Protein AF-A0A7S2B463-F1 (afdb_monomer_lite)

Sequence (142 aa):
QTQQHQQHAQQQHGGDEGIGNERNIMVSGCTHGTVGGIVRGTFSLSGENHGKASYKKDQQVNGLDVMIYFWDERDGPSFCGWWFGPKIGGDQVWAYHPSRQASTPPKTGWKVPYDGPVDTTFVISRAQVAQQGGQQQYGQQQ

Foldseek 3Di:
DDDDDPDDPDDDPDDFQAQPPFQKKFKDDDPPPVLRVQRGAMWGFDQADPQATKIWHPDHDPPAIWIWYADPQPVHLVRGFIFIDSDVPDPDTAKTDSDPPHRHHGQAQIAGRNPHHGDRGTGMHRDDDPPPDDDDPDDDDD

Secondary structure (DSSP, 8-state):
----------------SB-TT-SEEEEE----HHHHHHH-EEEEEEEEETTEEEEEESS-BTTB--EEEEE-GGG-TTT-EEEEESSTT-S--SEEE--SS-SS-BSS--BSSTTS-B-TT-EEEEPP--------------

pLDDT: mean 86.33, std 21.42, range [35.94, 98.81]

Organism: NCBI:txid327968

Radius of gyration: 20.46 Å; chains: 1; bounding box: 69×30×77 Å

Structure (mmCIF, N/CA/C/O backbone):
data_AF-A0A7S2B463-F1
#
_entry.id   AF-A0A7S2B463-F1
#
loop_
_atom_site.group_PDB
_atom_site.id
_atom_site.type_symbol
_atom_site.label_atom_id
_atom_site.label_alt_id
_atom_site.label_comp_id
_atom_site.label_asym_id
_atom_site.label_entity_id
_atom_site.label_seq_id
_atom_site.pdbx_PDB_ins_code
_atom_site.Cartn_x
_atom_site.Cartn_y
_atom_site.Cartn_z
_atom_site.occupancy
_atom_site.B_iso_or_equiv
_atom_site.auth_seq_id
_atom_site.auth_comp_id
_atom_site.auth_asym_id
_atom_site.auth_atom_id
_atom_site.pdbx_PDB_model_num
ATOM 1 N N . GLN A 1 1 ? 11.003 12.033 -55.750 1.00 46.41 1 GLN A N 1
ATOM 2 C CA . GLN A 1 1 ? 11.588 11.003 -54.863 1.00 46.41 1 GLN A CA 1
ATOM 3 C C . GLN A 1 1 ? 12.553 11.760 -53.957 1.00 46.41 1 GLN A C 1
ATOM 5 O O . GLN A 1 1 ? 13.417 12.423 -54.497 1.00 46.41 1 GLN A O 1
ATOM 10 N N . THR A 1 2 ? 12.357 11.905 -52.648 1.00 42.75 2 THR A N 1
ATOM 11 C CA . THR A 1 2 ? 11.856 10.919 -51.685 1.00 42.75 2 THR A CA 1
ATOM 12 C C . THR A 1 2 ? 11.101 11.628 -50.558 1.00 42.75 2 THR A C 1
ATOM 14 O O . THR A 1 2 ? 11.537 12.648 -50.034 1.00 42.75 2 THR A O 1
ATOM 17 N N . GLN A 1 3 ? 9.933 11.076 -50.257 1.00 43.88 3 GLN A N 1
ATOM 18 C CA . GLN A 1 3 ? 9.010 11.429 -49.189 1.00 43.88 3 GLN A CA 1
ATOM 19 C C . GLN A 1 3 ? 9.477 10.847 -47.845 1.00 43.88 3 GLN A C 1
ATOM 21 O O . GLN A 1 3 ? 10.127 9.808 -47.831 1.00 43.88 3 GLN A O 1
ATOM 26 N N . GLN A 1 4 ? 8.982 11.465 -46.766 1.00 45.75 4 GLN A N 1
ATOM 27 C CA . GLN A 1 4 ? 8.713 10.883 -45.443 1.00 45.75 4 GLN A CA 1
ATOM 28 C C . GLN A 1 4 ? 9.919 10.487 -44.576 1.00 45.75 4 GLN A C 1
ATOM 30 O O . GLN A 1 4 ? 10.678 9.589 -44.906 1.00 45.75 4 GLN A O 1
ATOM 35 N N . HIS A 1 5 ? 10.009 11.101 -43.393 1.00 43.16 5 HIS A N 1
ATOM 36 C CA . HIS A 1 5 ? 9.714 10.421 -42.123 1.00 43.16 5 HIS A CA 1
ATOM 37 C C . HIS A 1 5 ? 9.375 11.479 -41.062 1.00 43.16 5 HIS A C 1
ATOM 39 O O . HIS A 1 5 ? 10.217 11.964 -40.314 1.00 43.16 5 HIS A O 1
ATOM 45 N N . GLN A 1 6 ? 8.096 11.847 -41.029 1.00 50.00 6 GLN A N 1
ATOM 46 C CA . GLN A 1 6 ? 7.459 12.470 -39.878 1.00 50.00 6 GLN A CA 1
ATOM 47 C C . GLN A 1 6 ? 7.083 11.311 -38.947 1.00 50.00 6 GLN A C 1
ATOM 49 O O . GLN A 1 6 ? 6.095 10.622 -39.186 1.00 50.00 6 GLN A O 1
ATOM 54 N N . GLN A 1 7 ? 7.919 11.014 -37.948 1.00 47.97 7 GLN A N 1
ATOM 55 C CA . GLN A 1 7 ? 7.559 10.036 -36.924 1.00 47.97 7 GLN A CA 1
ATOM 56 C C . GLN A 1 7 ? 6.763 10.730 -35.824 1.00 47.97 7 GLN A C 1
ATOM 58 O O . GLN A 1 7 ? 7.226 11.631 -35.130 1.00 47.97 7 GLN A O 1
ATOM 63 N N . HIS A 1 8 ? 5.514 10.293 -35.741 1.00 38.84 8 HIS A N 1
ATOM 64 C CA . HIS A 1 8 ? 4.526 10.630 -34.743 1.00 38.84 8 HIS A CA 1
ATOM 65 C C . HIS A 1 8 ? 5.044 10.285 -33.341 1.00 38.84 8 HIS A C 1
ATOM 67 O O . HIS A 1 8 ? 5.114 9.115 -32.975 1.00 38.84 8 HIS A O 1
ATOM 73 N N . ALA A 1 9 ? 5.316 11.296 -32.517 1.00 46.81 9 ALA A N 1
ATOM 74 C CA . ALA A 1 9 ? 5.311 11.138 -31.067 1.00 46.81 9 ALA A CA 1
ATOM 75 C C . ALA A 1 9 ? 3.854 11.189 -30.576 1.00 46.81 9 ALA A C 1
ATOM 77 O O . ALA A 1 9 ? 3.393 12.172 -30.004 1.00 46.81 9 ALA A O 1
ATOM 78 N N . GLN A 1 10 ? 3.096 10.130 -30.863 1.00 42.81 10 GLN A N 1
ATOM 79 C CA . GLN A 1 10 ? 1.889 9.805 -30.110 1.00 42.81 10 GLN A CA 1
ATOM 80 C C . GLN A 1 10 ? 2.296 8.835 -29.009 1.00 42.81 10 GLN A C 1
ATOM 82 O O . GLN A 1 10 ? 2.374 7.638 -29.258 1.00 42.81 10 GLN A O 1
ATOM 87 N N . GLN A 1 11 ? 2.528 9.329 -27.794 1.00 41.66 11 GLN A N 1
ATOM 88 C CA . GLN A 1 11 ? 2.502 8.481 -26.604 1.00 41.66 11 GLN A CA 1
ATOM 89 C C . GLN A 1 11 ? 1.771 9.186 -25.457 1.00 41.66 11 GLN A C 1
ATOM 91 O O . GLN A 1 11 ? 2.335 9.939 -24.678 1.00 41.66 11 GLN A O 1
ATOM 96 N N . GLN A 1 12 ? 0.462 8.917 -25.469 1.00 38.25 12 GLN A N 1
ATOM 97 C CA . GLN A 1 12 ? -0.375 8.514 -24.340 1.00 38.25 12 GLN A CA 1
ATOM 98 C C . GLN A 1 12 ? -0.465 9.485 -23.157 1.00 38.25 12 GLN A C 1
ATOM 100 O O . GLN A 1 12 ? 0.436 9.615 -22.337 1.00 38.25 12 GLN A O 1
ATOM 105 N N . HIS A 1 13 ? -1.656 10.070 -23.017 1.00 35.94 13 HIS A N 1
ATOM 106 C CA . HIS A 1 13 ? -2.187 10.570 -21.754 1.00 35.94 13 HIS A CA 1
ATOM 107 C C . HIS A 1 13 ? -2.233 9.419 -20.730 1.00 35.94 13 HIS A C 1
ATOM 109 O O . HIS A 1 13 ? -3.259 8.762 -20.562 1.00 35.94 13 HIS A O 1
ATOM 115 N N . GLY A 1 14 ? -1.100 9.133 -20.090 1.00 37.16 14 GLY A N 1
ATOM 116 C CA . GLY A 1 14 ? -1.005 8.207 -18.971 1.00 37.16 14 GLY A CA 1
ATOM 117 C C . GLY A 1 14 ? -1.691 8.834 -17.768 1.00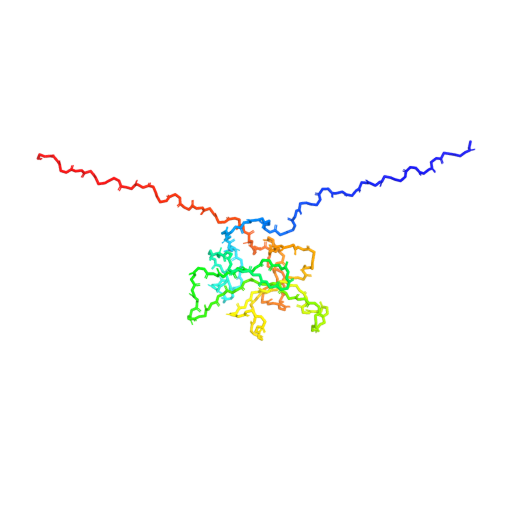 37.16 14 GLY A C 1
ATOM 118 O O . GLY A 1 14 ? -1.142 9.735 -17.138 1.00 37.16 14 GLY A O 1
ATOM 119 N N . GLY A 1 15 ? -2.918 8.406 -17.476 1.00 57.72 15 GLY A N 1
ATOM 120 C CA . GLY A 1 15 ? -3.522 8.699 -16.182 1.00 57.72 15 GLY A CA 1
ATOM 121 C C . GLY A 1 15 ? -2.609 8.164 -15.080 1.00 57.72 15 GLY A C 1
ATOM 122 O O . GLY A 1 15 ? -2.097 7.056 -15.211 1.00 57.72 15 GLY A O 1
ATOM 123 N N . ASP A 1 16 ? -2.396 8.955 -14.027 1.00 76.12 16 ASP A N 1
ATOM 124 C CA . ASP A 1 16 ? -1.591 8.568 -12.865 1.00 76.12 16 ASP A CA 1
ATOM 125 C C . ASP A 1 16 ? -1.976 7.150 -12.398 1.00 76.12 16 ASP A C 1
ATOM 127 O O . ASP A 1 16 ? -3.156 6.856 -12.162 1.00 76.12 16 ASP A O 1
ATOM 131 N N . GLU A 1 17 ? -0.989 6.252 -12.344 1.00 93.44 17 GLU A N 1
ATOM 132 C CA . GLU A 1 17 ? -1.130 4.875 -11.855 1.00 93.44 17 GLU A CA 1
ATOM 133 C C . GLU A 1 17 ? -1.569 4.870 -10.383 1.00 93.44 17 GLU A C 1
ATOM 135 O O . GLU A 1 17 ? -2.355 4.015 -9.950 1.00 93.44 17 GLU A O 1
ATOM 140 N N . GLY A 1 18 ? -1.082 5.862 -9.633 1.00 95.19 18 GLY A N 1
ATOM 141 C CA . GLY A 1 18 ? -1.377 6.064 -8.230 1.00 95.19 18 GLY A CA 1
ATOM 142 C C . GLY A 1 18 ? -2.789 6.585 -7.970 1.00 95.19 18 GLY A C 1
ATOM 143 O O . GLY A 1 18 ? -3.556 6.949 -8.869 1.00 95.19 18 GLY A O 1
ATOM 144 N N . ILE A 1 19 ? -3.140 6.627 -6.688 1.00 96.31 19 ILE A N 1
ATOM 145 C CA . ILE A 1 19 ? -4.410 7.166 -6.198 1.00 96.31 19 ILE A CA 1
ATOM 146 C C . ILE A 1 19 ? -4.449 8.709 -6.168 1.00 96.31 19 ILE A C 1
ATOM 148 O O . ILE A 1 19 ? -5.450 9.294 -5.767 1.00 96.31 19 ILE A O 1
ATOM 152 N N . GLY A 1 20 ? -3.398 9.389 -6.631 1.00 94.19 20 GLY A N 1
ATOM 153 C CA . GLY A 1 20 ? -3.297 10.850 -6.631 1.00 94.19 20 GLY A CA 1
ATOM 154 C C . GLY A 1 20 ? -3.254 11.441 -5.216 1.00 94.19 20 GLY A C 1
ATOM 155 O O . GLY A 1 20 ? -2.795 10.801 -4.277 1.00 94.19 20 GLY A O 1
ATOM 156 N N . ASN A 1 21 ? -3.753 12.666 -5.039 1.00 93.12 21 ASN A N 1
ATOM 157 C CA . ASN A 1 21 ? -3.664 13.418 -3.774 1.00 93.12 21 ASN A CA 1
ATOM 158 C C . ASN A 1 21 ? -4.724 13.022 -2.720 1.00 93.12 21 ASN A C 1
ATOM 160 O O . ASN A 1 21 ? -5.067 13.823 -1.846 1.00 93.12 21 ASN A O 1
ATOM 164 N N . GLU A 1 22 ? -5.288 11.817 -2.808 1.00 96.25 22 GLU A N 1
ATOM 165 C CA . GLU A 1 22 ? -6.364 11.373 -1.920 1.00 96.25 22 GLU A CA 1
ATOM 166 C C . GLU A 1 22 ? -5.839 11.150 -0.497 1.00 96.25 22 GLU A C 1
ATOM 168 O O . GLU A 1 22 ? -4.924 10.357 -0.265 1.00 96.25 22 GLU A O 1
ATOM 173 N N . ARG A 1 23 ? -6.432 11.847 0.482 1.00 96.88 23 ARG A N 1
ATOM 174 C CA . ARG A 1 23 ? -6.064 11.701 1.902 1.00 96.88 23 ARG A CA 1
ATOM 175 C C . ARG A 1 23 ? -6.737 10.517 2.581 1.00 96.88 23 ARG A C 1
ATOM 177 O O . ARG A 1 23 ? -6.184 9.997 3.542 1.00 96.88 23 ARG A O 1
ATOM 184 N N . ASN A 1 24 ? -7.906 10.121 2.090 1.00 97.88 24 ASN A N 1
ATOM 185 C CA . ASN A 1 24 ? -8.666 8.983 2.589 1.00 97.88 24 ASN A CA 1
ATOM 186 C C . ASN A 1 24 ? -8.930 8.045 1.417 1.00 97.88 24 ASN A C 1
ATOM 188 O O . ASN A 1 24 ? -9.505 8.452 0.404 1.00 97.88 24 ASN A O 1
ATOM 192 N N . ILE A 1 25 ? -8.516 6.794 1.555 1.00 98.25 25 ILE A N 1
ATOM 193 C CA . ILE A 1 25 ? -8.618 5.785 0.502 1.00 98.25 25 ILE A CA 1
ATOM 194 C C . ILE A 1 25 ? -9.317 4.541 1.039 1.00 98.25 25 ILE A C 1
ATOM 196 O O . ILE A 1 25 ? -9.334 4.279 2.240 1.00 98.25 25 ILE A O 1
ATOM 200 N N . MET A 1 26 ? -9.923 3.777 0.142 1.00 98.31 26 MET A N 1
ATOM 201 C CA . MET A 1 26 ? -10.568 2.510 0.443 1.00 98.31 26 MET A CA 1
ATOM 202 C C . MET A 1 26 ? -9.905 1.404 -0.366 1.00 98.31 26 MET A C 1
ATOM 204 O O . MET A 1 26 ? -9.743 1.522 -1.578 1.00 98.31 26 MET A O 1
ATOM 208 N N . VAL A 1 27 ? -9.559 0.319 0.320 1.00 98.50 27 VAL A N 1
ATOM 209 C CA . VAL A 1 27 ? -9.105 -0.932 -0.279 1.00 98.50 27 VAL A CA 1
ATOM 210 C C . VAL A 1 27 ? -10.287 -1.894 -0.341 1.00 98.50 27 VAL A C 1
ATOM 212 O O . VAL A 1 27 ? -10.906 -2.206 0.682 1.00 98.50 27 VAL A O 1
ATOM 215 N N . SER A 1 28 ? -10.592 -2.371 -1.543 1.00 98.31 28 SER A N 1
ATOM 216 C CA . SER A 1 28 ? -11.690 -3.295 -1.836 1.00 98.31 28 SER A CA 1
ATOM 217 C C . SER A 1 28 ? -11.218 -4.476 -2.696 1.00 98.31 28 SER A C 1
ATOM 219 O O . SER A 1 28 ? -10.090 -4.481 -3.190 1.00 98.31 28 SER A O 1
ATOM 221 N N . GLY A 1 29 ? -12.062 -5.506 -2.822 1.00 97.88 29 GLY A N 1
ATOM 222 C CA . GLY A 1 29 ? -11.706 -6.772 -3.474 1.00 97.88 29 GLY A CA 1
ATOM 223 C C . GLY A 1 29 ? -10.712 -7.595 -2.657 1.00 97.88 29 GLY A C 1
ATOM 224 O O . GLY A 1 29 ? -10.911 -7.736 -1.453 1.00 97.88 29 GLY A O 1
ATOM 225 N N . CYS A 1 30 ? -9.662 -8.122 -3.294 1.00 97.69 30 CYS A N 1
ATOM 226 C CA . CYS A 1 30 ? -8.713 -9.075 -2.709 1.00 97.69 30 CYS A CA 1
ATOM 227 C C . CYS A 1 30 ? -9.392 -10.402 -2.320 1.00 97.69 30 CYS A C 1
ATOM 229 O O . CYS A 1 30 ? -9.954 -10.569 -1.236 1.00 97.69 30 CYS A O 1
ATOM 231 N N . THR A 1 31 ? -9.336 -11.360 -3.237 1.00 96.69 31 THR A N 1
ATOM 232 C CA . THR A 1 31 ? -9.947 -12.692 -3.144 1.00 96.69 31 THR A CA 1
ATOM 233 C C . THR A 1 31 ? -9.220 -13.639 -2.195 1.00 96.69 31 THR A C 1
ATOM 235 O O . THR A 1 31 ? -9.813 -14.614 -1.731 1.00 96.69 31 THR A O 1
ATOM 238 N N . HIS A 1 32 ? -7.953 -13.370 -1.869 1.00 97.75 32 HIS A N 1
ATOM 239 C CA . HIS A 1 32 ? -7.191 -14.223 -0.966 1.00 97.75 32 HIS A CA 1
ATOM 240 C C . HIS A 1 32 ? -7.811 -14.218 0.442 1.00 97.75 32 HIS A C 1
ATOM 242 O O . HIS A 1 32 ? -7.770 -13.204 1.135 1.00 97.75 32 HIS A O 1
ATOM 248 N N . GLY A 1 33 ? -8.319 -15.363 0.914 1.00 94.62 33 GLY A N 1
ATOM 249 C CA . GLY A 1 33 ? -9.156 -15.447 2.123 1.00 94.62 33 GLY A CA 1
ATOM 250 C C . GLY A 1 33 ? -8.562 -14.791 3.378 1.00 94.62 33 GLY A C 1
ATOM 251 O O . GLY A 1 33 ? -9.227 -13.987 4.028 1.00 94.62 33 GLY A O 1
ATOM 252 N N . THR A 1 34 ? -7.294 -15.076 3.695 1.00 96.94 34 THR A N 1
ATOM 253 C CA . THR A 1 34 ? -6.622 -14.496 4.873 1.00 96.94 34 THR A CA 1
ATOM 254 C C . THR A 1 34 ? -6.232 -13.034 4.656 1.00 96.94 34 THR A C 1
ATOM 256 O O . THR A 1 34 ? -6.706 -12.154 5.372 1.00 96.94 34 THR A O 1
ATOM 259 N N . VAL A 1 35 ? -5.393 -12.752 3.651 1.00 98.12 35 VAL A N 1
ATOM 260 C CA . VAL A 1 35 ? -4.889 -11.395 3.384 1.00 98.12 35 VAL A CA 1
ATOM 261 C C . VAL A 1 35 ? -6.016 -10.406 3.082 1.00 98.12 35 VAL A C 1
ATOM 263 O O . VAL A 1 35 ? -5.987 -9.285 3.581 1.00 98.12 35 VAL A O 1
ATOM 266 N N . GLY A 1 36 ? -7.051 -10.819 2.351 1.00 97.56 36 GLY A N 1
ATOM 267 C CA . GLY A 1 36 ? -8.207 -9.986 2.038 1.00 97.56 36 GLY A CA 1
ATOM 268 C C . GLY A 1 36 ? -8.938 -9.487 3.282 1.00 97.56 36 GLY A C 1
ATOM 269 O O . GLY A 1 36 ? -9.401 -8.349 3.297 1.00 97.56 36 GLY A O 1
ATOM 270 N N . GLY A 1 37 ? -9.026 -10.284 4.353 1.00 97.50 37 GLY A N 1
ATOM 271 C CA . GLY A 1 37 ? -9.567 -9.827 5.641 1.00 97.50 37 GLY A CA 1
ATOM 272 C C . GLY A 1 37 ? -8.694 -8.774 6.338 1.00 97.50 37 GLY A C 1
ATOM 273 O O . GLY A 1 37 ? -9.206 -7.932 7.072 1.00 97.50 37 GLY A O 1
ATOM 274 N N . ILE A 1 38 ? -7.386 -8.783 6.071 1.00 98.38 38 ILE A N 1
ATOM 275 C CA . ILE A 1 38 ? -6.416 -7.866 6.677 1.00 98.38 38 ILE A CA 1
ATOM 276 C C . ILE A 1 38 ? -6.402 -6.522 5.942 1.00 98.38 38 ILE A C 1
ATOM 278 O O . ILE A 1 38 ? -6.513 -5.471 6.575 1.00 98.38 38 ILE A O 1
ATOM 282 N N . VAL A 1 39 ? -6.294 -6.548 4.612 1.00 98.44 39 VAL A N 1
ATOM 283 C CA . VAL A 1 39 ? -5.988 -5.353 3.805 1.00 98.44 39 VAL A CA 1
ATOM 284 C C . VAL A 1 39 ? -7.215 -4.551 3.381 1.00 98.44 39 VAL A C 1
ATOM 286 O O . VAL A 1 39 ? -7.080 -3.358 3.139 1.00 98.44 39 VAL A O 1
ATOM 289 N N . ARG A 1 40 ? -8.413 -5.150 3.319 1.00 98.44 40 ARG A N 1
ATOM 290 C CA . ARG A 1 40 ? -9.647 -4.411 2.993 1.00 98.44 40 ARG A CA 1
ATOM 291 C C . ARG A 1 40 ? -9.997 -3.396 4.078 1.00 98.44 40 ARG A C 1
ATOM 293 O O . ARG A 1 40 ? -9.843 -3.682 5.266 1.00 98.44 40 ARG A O 1
ATOM 300 N N . GLY A 1 41 ? -10.552 -2.256 3.678 1.00 98.00 41 GLY A N 1
ATOM 301 C CA . GLY A 1 41 ? -11.037 -1.219 4.589 1.00 98.00 41 GLY A CA 1
ATOM 302 C C . GLY A 1 41 ? -10.570 0.178 4.204 1.00 98.00 41 GLY A C 1
ATOM 303 O O . GLY A 1 41 ? -10.037 0.390 3.116 1.00 98.00 41 GLY A O 1
ATOM 304 N N . THR A 1 42 ? -10.800 1.133 5.096 1.00 98.38 42 THR A N 1
ATOM 305 C CA . THR A 1 42 ? -10.416 2.532 4.910 1.00 98.38 42 THR A CA 1
ATOM 306 C C . THR A 1 42 ? -9.042 2.813 5.503 1.00 98.38 42 THR A C 1
ATOM 308 O O . THR A 1 42 ? -8.660 2.254 6.535 1.00 98.38 42 THR A O 1
ATOM 311 N N . PHE A 1 43 ? -8.283 3.650 4.805 1.00 98.56 43 PHE A N 1
ATOM 312 C CA . PHE A 1 43 ? -6.957 4.090 5.197 1.00 98.56 43 PHE A CA 1
ATOM 313 C C . PHE A 1 43 ? -6.877 5.606 5.103 1.00 98.56 43 PHE A C 1
ATOM 315 O O . PHE A 1 43 ? -7.363 6.213 4.143 1.00 98.56 43 PHE A O 1
ATOM 322 N N . SER A 1 44 ? -6.166 6.185 6.058 1.00 98.44 44 SER A N 1
ATOM 323 C CA . SER A 1 44 ? -5.873 7.608 6.125 1.00 98.44 44 SER A CA 1
ATOM 324 C C . SER A 1 44 ? -4.397 7.857 5.818 1.00 98.44 44 SER A C 1
ATOM 326 O O . SER A 1 44 ? -3.521 7.080 6.213 1.00 98.44 44 SER A O 1
ATOM 328 N N . 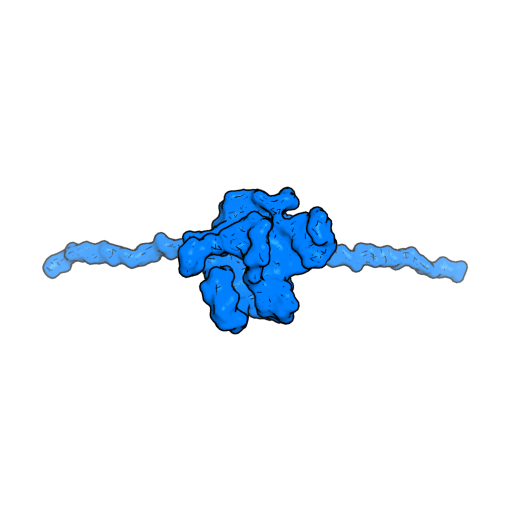LEU A 1 45 ? -4.103 8.953 5.115 1.00 98.19 45 LEU A N 1
ATOM 329 C CA . LEU A 1 45 ? -2.739 9.434 4.901 1.00 98.19 45 LEU A CA 1
ATOM 330 C C . LEU A 1 45 ? -2.074 9.665 6.264 1.00 98.19 45 LEU A C 1
ATOM 332 O O . LEU A 1 45 ? -2.542 10.489 7.052 1.00 98.19 45 LEU A O 1
ATOM 336 N N . SER A 1 46 ? -0.981 8.951 6.521 1.00 97.56 46 SER A N 1
ATOM 337 C CA . SER A 1 46 ? -0.314 8.914 7.825 1.00 97.56 46 SER A CA 1
AT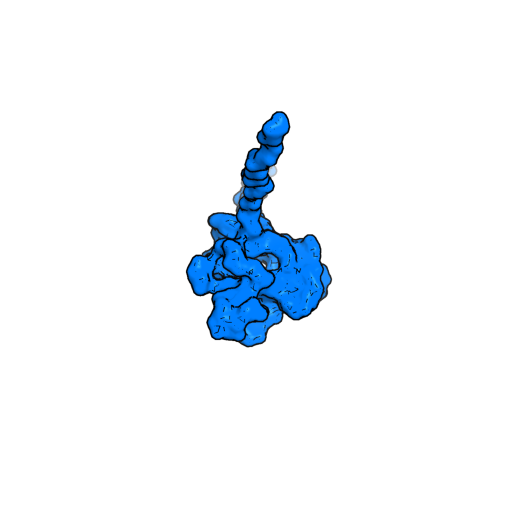OM 338 C C . SER A 1 46 ? 1.077 9.546 7.811 1.00 97.56 46 SER A C 1
ATOM 340 O O . SER A 1 46 ? 1.613 9.823 8.884 1.00 97.56 46 SER A O 1
ATOM 342 N N . GLY A 1 47 ? 1.673 9.767 6.639 1.00 96.81 47 GLY A N 1
ATOM 343 C CA . GLY A 1 47 ? 2.990 10.379 6.523 1.00 96.81 47 GLY A CA 1
ATOM 344 C C . GLY A 1 47 ? 3.628 10.144 5.161 1.00 96.81 47 GLY A C 1
ATOM 345 O O . GLY A 1 47 ? 2.945 10.066 4.140 1.00 96.81 47 GLY A O 1
ATOM 346 N N . GLU A 1 48 ? 4.950 10.018 5.169 1.00 97.19 48 GLU A N 1
ATOM 347 C CA . GLU A 1 48 ? 5.777 9.767 3.994 1.00 97.19 48 GLU A CA 1
ATOM 348 C C . GLU A 1 48 ? 6.767 8.631 4.290 1.00 97.19 48 GLU A C 1
ATOM 350 O O . GLU A 1 48 ? 7.173 8.438 5.437 1.00 97.19 48 GLU A O 1
ATOM 355 N N . ASN A 1 49 ? 7.149 7.872 3.265 1.00 98.12 49 ASN A N 1
ATOM 356 C CA . ASN A 1 49 ? 8.301 6.982 3.287 1.00 98.12 49 ASN A CA 1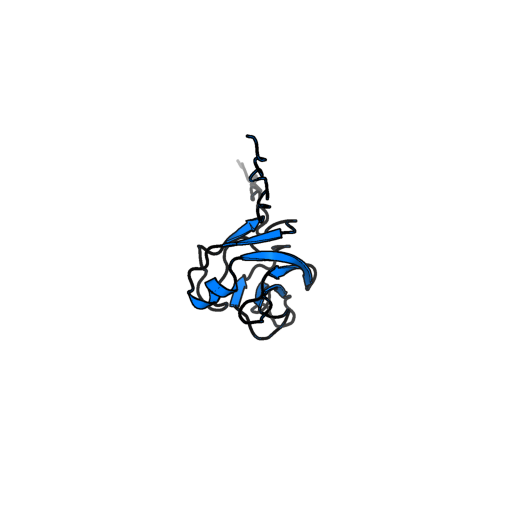
ATOM 357 C C . ASN A 1 49 ? 9.048 7.068 1.948 1.00 98.12 49 ASN A C 1
ATOM 359 O O . ASN A 1 49 ? 8.426 6.953 0.892 1.00 98.12 49 ASN A O 1
ATOM 363 N N . HIS A 1 50 ? 10.368 7.266 1.992 1.00 96.94 50 HIS A N 1
ATOM 364 C CA . HIS A 1 50 ? 11.233 7.422 0.809 1.00 96.94 50 HIS A CA 1
ATOM 365 C C . HIS A 1 50 ? 10.682 8.395 -0.255 1.00 96.94 50 HIS A C 1
ATOM 367 O O . HIS A 1 50 ? 10.644 8.067 -1.442 1.00 96.94 50 HIS A O 1
ATOM 373 N N . GLY A 1 51 ? 10.223 9.587 0.148 1.00 96.06 51 GLY A N 1
ATOM 374 C CA . GLY A 1 51 ? 9.722 10.591 -0.798 1.00 96.06 51 GLY A CA 1
ATOM 375 C C . GLY A 1 51 ? 8.290 10.361 -1.285 1.00 96.06 51 GLY A C 1
ATOM 376 O O . GLY A 1 51 ? 7.839 11.089 -2.169 1.00 96.06 51 GLY A O 1
ATOM 377 N N . LYS A 1 52 ? 7.577 9.341 -0.779 1.00 97.31 52 LYS A N 1
ATOM 378 C CA . LYS A 1 52 ? 6.224 8.983 -1.236 1.00 97.31 52 LYS A CA 1
ATOM 379 C C . LYS A 1 52 ? 5.230 8.839 -0.088 1.00 97.31 52 LYS A C 1
ATOM 381 O O . LYS A 1 52 ? 5.587 8.437 1.016 1.00 97.31 52 LYS A O 1
ATOM 386 N N . ALA A 1 53 ? 3.962 9.141 -0.362 1.00 97.50 53 ALA A N 1
ATOM 387 C CA . ALA A 1 53 ? 2.888 9.100 0.629 1.00 97.50 53 ALA A CA 1
ATOM 388 C C . ALA A 1 53 ? 2.745 7.711 1.280 1.00 97.50 53 ALA A C 1
ATOM 390 O O . ALA A 1 53 ? 2.710 6.698 0.581 1.00 97.50 53 ALA A O 1
ATOM 391 N N . SER A 1 54 ? 2.608 7.667 2.607 1.00 98.38 54 SER A N 1
ATOM 392 C CA . SER A 1 54 ? 2.297 6.451 3.363 1.00 98.38 54 SER A CA 1
ATOM 393 C C . SER A 1 54 ? 0.927 6.549 4.033 1.00 98.38 54 SER A C 1
ATOM 395 O O . SER A 1 54 ? 0.502 7.612 4.496 1.00 98.38 54 SER A O 1
ATOM 397 N N . TYR A 1 55 ? 0.217 5.426 4.080 1.00 98.75 55 TYR A N 1
ATOM 398 C CA . TYR A 1 55 ? -1.148 5.342 4.593 1.00 98.75 55 TYR A CA 1
ATOM 399 C C . TYR A 1 55 ? -1.228 4.317 5.714 1.00 98.75 55 TYR A C 1
ATOM 401 O O . TYR A 1 55 ? -0.525 3.308 5.691 1.00 98.75 55 TYR A O 1
ATOM 409 N N . LYS A 1 56 ? -2.114 4.560 6.676 1.00 98.75 56 LYS A N 1
ATOM 410 C CA . LYS A 1 56 ? -2.414 3.641 7.772 1.00 98.75 56 LYS A CA 1
ATOM 411 C C . LYS A 1 56 ? -3.901 3.310 7.753 1.00 98.75 56 LYS A C 1
ATOM 413 O O . LYS A 1 56 ? -4.725 4.209 7.602 1.00 98.75 56 LYS A O 1
ATOM 418 N N . LYS A 1 57 ? -4.240 2.030 7.898 1.00 98.56 57 LYS A N 1
ATOM 419 C CA . LYS A 1 57 ? -5.626 1.577 8.028 1.00 98.56 57 LYS A CA 1
ATOM 420 C C . LYS A 1 57 ? -6.231 2.149 9.299 1.00 98.56 57 LYS A C 1
ATOM 422 O O . LYS A 1 57 ? -5.595 2.125 10.352 1.00 98.56 57 LYS A O 1
ATOM 427 N N . ASP A 1 58 ? -7.475 2.600 9.207 1.00 97.69 58 ASP A N 1
ATOM 428 C CA . ASP A 1 58 ? -8.159 3.245 10.331 1.00 97.69 58 ASP A CA 1
ATOM 429 C C . ASP A 1 58 ? -8.421 2.265 11.487 1.00 97.69 58 ASP A C 1
ATOM 431 O O . ASP A 1 58 ? -8.539 2.665 12.643 1.00 97.69 58 ASP A O 1
ATOM 435 N N . GLN A 1 59 ? -8.497 0.967 11.179 1.00 97.31 59 GLN A N 1
ATOM 436 C CA . GLN A 1 59 ? -8.707 -0.107 12.144 1.00 97.31 59 GLN A CA 1
ATOM 437 C C . GLN A 1 59 ? -7.567 -1.119 12.107 1.00 97.31 59 GLN A C 1
ATOM 439 O O . GLN A 1 59 ? -7.156 -1.581 11.038 1.00 97.31 59 GLN A O 1
ATOM 444 N N . GLN A 1 60 ? -7.124 -1.522 13.294 1.00 97.94 60 GLN A N 1
ATOM 445 C CA . GLN A 1 60 ? -6.207 -2.642 13.458 1.00 97.94 60 GLN A CA 1
ATOM 446 C C . GLN A 1 60 ? -6.898 -3.975 13.167 1.00 97.94 60 GLN A C 1
ATOM 448 O O . GLN A 1 60 ? -8.101 -4.136 13.378 1.00 97.94 60 GLN A O 1
ATOM 453 N N . VAL A 1 61 ? -6.112 -4.959 12.738 1.00 97.12 61 VAL A N 1
ATOM 454 C CA . VAL A 1 61 ? -6.562 -6.342 12.553 1.00 97.12 61 VAL A CA 1
ATOM 455 C C . VAL A 1 61 ? -5.736 -7.223 13.477 1.00 97.12 61 VAL A C 1
ATOM 457 O O . VAL A 1 61 ? -4.517 -7.273 13.355 1.00 97.12 61 VAL A O 1
ATOM 460 N N . ASN A 1 62 ? -6.387 -7.890 14.434 1.00 95.38 62 ASN A N 1
ATOM 461 C CA . ASN A 1 62 ? -5.720 -8.690 15.472 1.00 95.38 62 ASN A CA 1
ATOM 462 C C . ASN A 1 62 ? -4.628 -7.912 16.240 1.00 95.38 62 ASN A C 1
ATOM 464 O O . ASN A 1 62 ? -3.572 -8.455 16.547 1.00 95.38 62 ASN A O 1
ATOM 468 N N . GLY A 1 63 ? -4.867 -6.624 16.515 1.00 97.00 63 GLY A N 1
ATOM 469 C CA . GLY A 1 63 ? -3.914 -5.747 17.210 1.00 97.00 63 GLY A CA 1
ATOM 470 C C . GLY A 1 63 ? -2.735 -5.266 16.356 1.00 97.00 63 GLY A C 1
ATOM 471 O O . GLY A 1 63 ? -1.864 -4.567 16.868 1.00 97.00 63 GLY A O 1
ATOM 472 N N . LEU A 1 64 ? -2.696 -5.613 15.066 1.00 97.38 64 LEU A N 1
ATOM 473 C CA . LEU A 1 64 ? -1.691 -5.124 14.128 1.00 97.38 64 LEU A CA 1
ATOM 474 C C . LEU A 1 64 ? -2.222 -3.917 13.358 1.00 97.38 64 LEU A C 1
ATOM 476 O O . LEU A 1 64 ? -3.345 -3.933 12.845 1.00 97.38 64 LEU A O 1
ATOM 480 N N . ASP A 1 65 ? -1.382 -2.892 13.239 1.00 98.44 65 ASP A N 1
ATOM 481 C CA . ASP A 1 65 ? -1.572 -1.844 12.242 1.00 98.44 65 ASP A CA 1
ATOM 482 C C . ASP A 1 65 ? -1.475 -2.437 10.830 1.00 98.44 65 ASP A C 1
ATOM 484 O O . ASP A 1 65 ? -0.899 -3.504 10.624 1.00 98.44 65 ASP A O 1
ATOM 488 N N . VAL A 1 66 ? -2.033 -1.739 9.843 1.00 98.69 66 VAL A N 1
ATOM 489 C CA . VAL A 1 66 ? -1.870 -2.089 8.429 1.00 98.69 66 VAL A CA 1
ATOM 490 C C . VAL A 1 66 ? -1.422 -0.837 7.694 1.00 98.69 66 VAL A C 1
ATOM 492 O O . VAL A 1 66 ? -2.156 0.147 7.627 1.00 98.69 66 VAL A O 1
ATOM 495 N N . MET A 1 67 ? -0.197 -0.867 7.183 1.00 98.75 67 MET A N 1
ATOM 496 C CA . MET A 1 67 ? 0.470 0.258 6.537 1.00 98.75 67 MET A CA 1
ATOM 497 C C . MET A 1 67 ? 0.562 0.019 5.034 1.00 98.75 67 MET A C 1
ATOM 499 O O . MET A 1 67 ? 0.824 -1.107 4.617 1.00 98.75 67 MET A O 1
ATOM 503 N N . ILE A 1 68 ? 0.425 1.083 4.246 1.00 98.81 68 ILE A N 1
ATOM 504 C CA . ILE A 1 68 ? 0.785 1.129 2.826 1.00 98.81 68 ILE A CA 1
ATOM 505 C C . ILE A 1 68 ? 1.960 2.087 2.690 1.00 98.81 68 ILE A C 1
ATOM 507 O O . ILE A 1 68 ? 1.865 3.240 3.117 1.00 98.81 68 ILE A O 1
ATOM 511 N N . TYR A 1 69 ? 3.068 1.627 2.122 1.00 98.75 69 TYR A N 1
ATOM 512 C CA . TYR A 1 69 ? 4.280 2.434 1.992 1.00 98.75 69 TYR A CA 1
ATOM 513 C C . TYR A 1 69 ? 5.099 2.024 0.772 1.00 98.75 69 TYR A C 1
ATOM 515 O O . TYR A 1 69 ? 5.018 0.892 0.301 1.00 98.75 69 TYR A O 1
ATOM 523 N N . PHE A 1 70 ? 5.899 2.958 0.268 1.00 98.62 70 PHE A N 1
ATOM 524 C CA . PHE A 1 70 ? 6.893 2.693 -0.766 1.00 98.62 70 PHE A CA 1
ATOM 525 C C . PHE A 1 70 ? 8.228 2.281 -0.139 1.00 98.62 70 PHE A C 1
ATOM 527 O O . PHE A 1 70 ? 8.562 2.770 0.937 1.00 98.62 70 PHE A O 1
ATOM 534 N N . TRP A 1 71 ? 8.996 1.422 -0.803 1.00 98.38 71 TRP A N 1
ATOM 535 C CA . TRP A 1 71 ? 10.381 1.087 -0.469 1.00 98.38 71 TRP A CA 1
ATOM 536 C C . TRP A 1 71 ? 11.273 1.377 -1.676 1.00 98.38 71 TRP A C 1
ATOM 538 O O . TRP A 1 71 ? 10.910 1.022 -2.800 1.00 98.38 71 TRP A O 1
ATOM 548 N N . ASP A 1 72 ? 12.403 2.050 -1.453 1.00 97.50 72 ASP A N 1
ATOM 549 C CA . ASP A 1 72 ? 13.342 2.395 -2.523 1.00 97.50 72 ASP A CA 1
ATOM 550 C C . ASP A 1 72 ? 14.253 1.209 -2.907 1.00 97.50 72 ASP A C 1
ATOM 552 O O . ASP A 1 72 ? 14.090 0.079 -2.446 1.00 97.50 72 ASP A O 1
ATOM 556 N N . GLU A 1 73 ? 15.201 1.440 -3.817 1.00 97.06 73 GLU A N 1
ATOM 557 C CA . GLU A 1 73 ? 16.081 0.390 -4.350 1.00 97.06 73 GLU A CA 1
ATOM 558 C C . GLU A 1 73 ? 17.253 0.011 -3.426 1.00 97.06 73 GLU A C 1
ATOM 560 O O . GLU A 1 73 ? 18.126 -0.744 -3.854 1.00 97.06 73 GLU A O 1
ATOM 565 N N . ARG A 1 74 ? 17.302 0.491 -2.172 1.00 97.00 74 ARG A N 1
ATOM 566 C CA . ARG A 1 74 ? 18.459 0.282 -1.278 1.00 97.00 74 ARG A CA 1
ATOM 567 C C . ARG A 1 74 ? 18.803 -1.179 -0.998 1.00 97.00 74 ARG A C 1
ATOM 569 O O . ARG A 1 74 ? 19.980 -1.494 -0.862 1.00 97.00 74 ARG A O 1
ATOM 576 N N . ASP A 1 75 ? 17.798 -2.052 -0.960 1.00 96.06 75 ASP A N 1
ATOM 577 C CA . ASP A 1 75 ? 17.972 -3.495 -0.733 1.00 96.06 75 ASP A CA 1
ATOM 578 C C . ASP A 1 75 ? 17.937 -4.295 -2.044 1.00 96.06 75 ASP A C 1
ATOM 580 O O . ASP A 1 75 ? 17.976 -5.524 -2.053 1.00 96.06 75 ASP A O 1
ATOM 584 N N . GLY A 1 76 ? 17.884 -3.593 -3.176 1.00 96.19 76 GLY A N 1
ATOM 585 C CA . GLY A 1 76 ? 17.883 -4.160 -4.512 1.00 96.19 76 GLY A CA 1
ATOM 586 C C . GLY A 1 76 ? 16.550 -4.001 -5.253 1.00 96.19 76 GLY A C 1
ATOM 587 O O . GLY A 1 76 ? 15.487 -3.786 -4.662 1.00 96.19 76 GLY A O 1
ATOM 588 N N . PRO A 1 77 ? 16.582 -4.148 -6.589 1.00 94.56 77 PRO A N 1
ATOM 589 C CA . PRO A 1 77 ? 15.451 -3.852 -7.467 1.00 94.56 77 PRO A CA 1
ATOM 590 C C . PRO A 1 77 ? 14.215 -4.723 -7.211 1.00 94.56 77 PRO A C 1
ATOM 592 O O . PRO A 1 77 ? 13.110 -4.305 -7.554 1.00 94.56 77 PRO A O 1
ATOM 595 N N . SER A 1 78 ? 14.397 -5.910 -6.627 1.00 93.31 78 SER A N 1
ATOM 596 C CA . SER A 1 78 ? 13.316 -6.844 -6.291 1.00 93.31 78 SER A CA 1
ATOM 597 C C . SER A 1 78 ? 12.496 -6.415 -5.073 1.00 93.31 78 SER A C 1
ATOM 599 O O . SER A 1 78 ? 11.377 -6.890 -4.910 1.00 93.31 78 SER A O 1
ATOM 601 N N . PHE A 1 79 ? 13.037 -5.530 -4.229 1.00 95.50 79 PHE A N 1
ATOM 602 C CA . PHE A 1 79 ? 12.354 -5.015 -3.037 1.00 95.50 79 PHE A CA 1
ATOM 603 C C . PHE A 1 79 ? 11.745 -3.627 -3.258 1.00 95.50 79 PHE A C 1
ATOM 605 O O . PHE A 1 79 ? 10.901 -3.178 -2.483 1.00 95.50 79 PHE A O 1
ATOM 612 N N . CYS A 1 80 ? 12.145 -2.955 -4.337 1.00 98.12 80 CYS A N 1
ATOM 613 C CA . CYS A 1 80 ? 11.638 -1.639 -4.688 1.00 98.12 80 CYS A CA 1
ATOM 614 C C . CYS A 1 80 ? 10.188 -1.716 -5.172 1.00 98.12 80 CYS A C 1
ATOM 616 O O . CYS A 1 80 ? 9.855 -2.511 -6.058 1.00 98.12 80 CYS A O 1
ATOM 618 N N . GLY A 1 81 ? 9.328 -0.878 -4.601 1.00 98.38 81 GLY A N 1
ATOM 619 C CA . GLY A 1 81 ? 7.907 -0.839 -4.925 1.00 98.38 81 GLY A CA 1
ATOM 620 C C . GLY A 1 81 ? 7.041 -0.507 -3.720 1.00 98.38 81 GLY A C 1
ATOM 621 O O . GLY A 1 81 ? 7.506 0.045 -2.726 1.00 98.38 81 GLY A O 1
ATOM 622 N N . TRP A 1 82 ? 5.760 -0.835 -3.820 1.00 98.69 82 TRP A N 1
ATOM 623 C CA . TRP A 1 82 ? 4.763 -0.554 -2.797 1.00 98.69 82 TRP A CA 1
ATOM 624 C C . TRP A 1 82 ? 4.396 -1.803 -2.018 1.00 98.69 82 TRP A C 1
ATOM 626 O O . TRP A 1 82 ? 4.230 -2.875 -2.597 1.00 98.69 82 TRP A O 1
ATOM 636 N N . TRP A 1 83 ? 4.208 -1.640 -0.715 1.00 98.81 83 TRP A N 1
ATOM 637 C CA . TRP A 1 83 ? 4.023 -2.736 0.223 1.00 98.81 83 TRP A CA 1
ATOM 638 C C . TRP A 1 83 ? 2.833 -2.495 1.141 1.00 98.81 83 TRP A C 1
ATOM 640 O O . TRP A 1 83 ? 2.602 -1.369 1.585 1.00 98.81 83 TRP A O 1
ATOM 650 N N . PHE A 1 84 ? 2.130 -3.581 1.464 1.00 98.81 84 PHE A N 1
ATOM 651 C CA . PHE A 1 84 ? 1.288 -3.676 2.653 1.00 98.81 84 PHE A CA 1
ATOM 652 C C . PHE A 1 84 ? 2.039 -4.440 3.744 1.00 98.81 84 PHE A C 1
ATOM 654 O O . PHE A 1 84 ? 2.455 -5.573 3.505 1.00 98.81 84 PHE A O 1
ATOM 661 N N . GLY A 1 85 ? 2.151 -3.874 4.945 1.00 98.50 85 GLY A N 1
ATOM 662 C CA . GLY A 1 85 ? 2.801 -4.528 6.088 1.00 98.50 85 GLY A CA 1
ATOM 663 C C . GLY A 1 85 ? 2.368 -3.935 7.433 1.00 98.50 85 GLY A C 1
ATOM 664 O O . GLY A 1 85 ? 1.756 -2.865 7.456 1.00 98.50 85 GLY A O 1
ATOM 665 N N . PRO A 1 86 ? 2.657 -4.594 8.569 1.00 98.19 86 PRO A N 1
ATOM 666 C CA . PRO A 1 86 ? 2.252 -4.115 9.889 1.00 98.19 86 PRO A CA 1
ATOM 667 C C . PRO A 1 86 ? 3.078 -2.918 10.368 1.00 98.19 86 PRO A C 1
ATOM 669 O O . PRO A 1 86 ? 2.694 -2.213 11.297 1.00 98.19 86 PRO A O 1
ATOM 672 N N . LYS A 1 87 ? 4.232 -2.692 9.736 1.00 97.62 87 LYS A N 1
ATOM 673 C CA . LYS A 1 87 ? 5.170 -1.615 10.030 1.00 97.62 87 LYS A CA 1
ATOM 674 C C . LYS A 1 87 ? 5.910 -1.245 8.749 1.00 97.62 87 LYS A C 1
ATOM 676 O O . LYS A 1 87 ? 6.261 -2.123 7.967 1.00 97.62 87 LYS A O 1
ATOM 681 N N . ILE A 1 88 ? 6.192 0.041 8.570 1.00 98.25 88 ILE A N 1
ATOM 682 C CA . ILE A 1 88 ? 7.060 0.522 7.490 1.00 98.25 88 ILE A CA 1
ATOM 683 C C . ILE A 1 88 ? 8.451 -0.115 7.623 1.00 98.25 88 ILE A C 1
ATOM 685 O O . ILE A 1 88 ? 9.069 -0.031 8.687 1.00 98.25 88 ILE A O 1
ATOM 689 N N . GLY A 1 89 ? 8.922 -0.750 6.546 1.00 94.38 89 GLY A N 1
ATOM 690 C CA . GLY A 1 89 ? 10.235 -1.401 6.483 1.00 94.38 89 GLY A CA 1
ATOM 691 C C . GLY A 1 89 ? 10.388 -2.632 7.384 1.00 94.38 89 GLY A C 1
ATOM 692 O O . GLY A 1 89 ? 11.508 -2.975 7.743 1.00 94.38 89 GLY A O 1
ATOM 693 N N . GLY A 1 90 ? 9.286 -3.250 7.824 1.00 94.44 90 GLY A N 1
ATOM 694 C CA . GLY A 1 90 ? 9.335 -4.520 8.554 1.00 94.44 90 GLY A CA 1
ATOM 695 C C . GLY A 1 90 ? 9.434 -5.731 7.623 1.00 94.44 90 GLY A C 1
ATOM 696 O O . GLY A 1 90 ? 9.049 -5.657 6.460 1.00 94.44 90 GLY A O 1
ATOM 697 N N . ASP A 1 91 ? 9.870 -6.867 8.170 1.00 94.81 91 ASP A N 1
ATOM 698 C CA . ASP A 1 91 ? 10.075 -8.111 7.403 1.00 94.81 91 ASP A CA 1
ATOM 699 C C . ASP A 1 91 ? 8.769 -8.825 7.017 1.00 94.81 91 ASP A C 1
ATOM 701 O O . ASP A 1 91 ? 8.756 -9.712 6.167 1.00 94.81 91 ASP A O 1
ATOM 705 N N . GLN A 1 92 ? 7.660 -8.480 7.675 1.00 97.19 92 GLN A N 1
ATOM 706 C CA . GLN A 1 92 ? 6.352 -9.079 7.423 1.00 97.19 92 GLN A CA 1
ATOM 707 C C . GLN A 1 92 ? 5.564 -8.224 6.439 1.00 97.19 92 GLN A C 1
ATOM 709 O O . GLN A 1 92 ? 5.363 -7.033 6.667 1.00 97.19 92 GLN A O 1
ATOM 714 N N . VAL A 1 93 ? 5.072 -8.843 5.370 1.00 98.19 93 VAL A N 1
ATOM 715 C CA . VAL A 1 93 ? 4.344 -8.160 4.298 1.00 98.19 93 VAL A CA 1
ATOM 716 C C . VAL A 1 93 ? 3.188 -9.017 3.791 1.00 98.19 93 VAL A C 1
ATOM 718 O O . VAL A 1 93 ? 3.235 -10.246 3.821 1.00 98.19 93 VAL A O 1
ATOM 721 N N . TRP A 1 94 ? 2.128 -8.364 3.322 1.00 98.56 94 TRP A N 1
ATOM 722 C CA . TRP A 1 94 ? 0.905 -9.022 2.854 1.00 98.56 94 TRP A CA 1
ATOM 723 C C . TRP A 1 94 ? 0.686 -8.899 1.350 1.00 98.56 94 TRP A C 1
ATOM 725 O O . TRP A 1 94 ? 0.204 -9.842 0.728 1.00 98.56 94 TRP A O 1
ATOM 735 N N . ALA A 1 95 ? 1.021 -7.749 0.769 1.00 98.75 95 ALA A N 1
ATOM 736 C CA . ALA A 1 95 ? 0.817 -7.464 -0.645 1.00 98.75 95 ALA A CA 1
ATOM 737 C C . ALA A 1 95 ? 1.950 -6.590 -1.184 1.00 98.75 95 ALA A C 1
ATOM 739 O O . ALA A 1 95 ? 2.534 -5.803 -0.434 1.00 98.75 95 ALA A O 1
ATOM 740 N N . TYR A 1 96 ? 2.229 -6.722 -2.479 1.00 98.81 96 TYR A N 1
ATOM 741 C CA . TYR A 1 96 ? 3.304 -6.000 -3.161 1.00 98.81 96 TYR A CA 1
ATOM 742 C C . TYR A 1 96 ? 2.864 -5.488 -4.532 1.00 98.81 96 TYR A C 1
ATOM 744 O O . TYR A 1 96 ? 2.127 -6.167 -5.249 1.00 98.81 96 TYR A O 1
ATOM 752 N N . HIS A 1 97 ? 3.358 -4.313 -4.915 1.00 98.69 97 HIS A N 1
ATOM 753 C CA . HIS A 1 97 ? 3.248 -3.779 -6.267 1.00 98.69 97 HIS A CA 1
ATOM 754 C C . HIS A 1 97 ? 4.612 -3.260 -6.759 1.00 98.69 97 HIS A C 1
ATOM 756 O O . HIS A 1 97 ? 5.194 -2.389 -6.111 1.00 98.69 97 HIS A O 1
ATOM 762 N N . PRO A 1 98 ? 5.114 -3.683 -7.935 1.00 98.00 98 PRO A N 1
ATOM 763 C CA . PRO A 1 98 ? 6.472 -3.365 -8.397 1.00 98.00 98 PRO A CA 1
ATOM 764 C C . PRO A 1 98 ? 6.651 -1.952 -8.974 1.00 98.00 98 PRO A C 1
ATOM 766 O O . PRO A 1 98 ? 7.668 -1.659 -9.605 1.00 98.00 98 PRO A O 1
ATOM 769 N N . SER A 1 99 ? 5.667 -1.065 -8.810 1.00 97.25 99 SER A N 1
ATOM 770 C CA . SER A 1 99 ? 5.733 0.251 -9.449 1.00 97.25 99 SER A CA 1
ATOM 771 C C . SER A 1 99 ? 6.697 1.158 -8.712 1.00 97.25 99 SER A C 1
ATOM 773 O O . SER A 1 99 ? 6.573 1.384 -7.510 1.00 97.25 99 SER A O 1
ATOM 775 N N . ARG A 1 100 ? 7.636 1.711 -9.476 1.00 95.62 100 ARG A N 1
ATOM 776 C CA . ARG A 1 100 ? 8.602 2.722 -9.026 1.00 95.62 100 ARG A CA 1
ATOM 777 C C . ARG A 1 100 ? 8.167 4.134 -9.417 1.00 95.62 100 ARG A C 1
ATOM 779 O O . ARG A 1 100 ? 8.575 5.119 -8.799 1.00 95.62 100 ARG A O 1
ATOM 786 N N . GLN A 1 101 ? 7.325 4.213 -10.446 1.00 93.50 101 GLN A N 1
ATOM 787 C CA . GLN A 1 101 ? 6.909 5.454 -11.088 1.00 93.50 101 GLN A CA 1
ATOM 788 C C . GLN A 1 101 ? 5.745 6.110 -10.349 1.00 93.50 101 GLN A C 1
ATOM 790 O O . GLN A 1 101 ? 5.730 7.331 -10.227 1.00 93.50 101 GLN A O 1
ATOM 795 N N . ALA A 1 102 ? 4.817 5.320 -9.800 1.00 95.19 102 ALA A N 1
ATOM 796 C CA . ALA A 1 102 ? 3.686 5.859 -9.058 1.00 95.19 102 ALA A CA 1
ATOM 797 C C . ALA A 1 102 ? 4.169 6.699 -7.862 1.00 95.19 102 ALA A C 1
ATOM 799 O O . ALA A 1 102 ? 5.015 6.255 -7.077 1.00 95.19 102 ALA A O 1
ATOM 800 N N . SER A 1 103 ? 3.661 7.926 -7.730 1.00 92.50 103 SER A N 1
ATOM 801 C CA . SER A 1 103 ? 3.976 8.831 -6.608 1.00 92.50 103 SER A CA 1
ATOM 802 C C . SER A 1 103 ? 3.149 8.525 -5.357 1.00 92.50 103 SER A C 1
ATOM 804 O O . SER A 1 103 ? 3.531 8.882 -4.245 1.00 92.50 103 SER A O 1
ATOM 806 N N . THR A 1 104 ? 2.029 7.832 -5.541 1.00 97.31 104 THR A N 1
ATOM 807 C CA . THR A 1 104 ? 1.101 7.371 -4.504 1.00 97.31 104 THR A CA 1
ATOM 808 C C . THR A 1 104 ? 0.729 5.906 -4.764 1.00 97.31 104 THR A C 1
ATOM 810 O O . THR A 1 104 ? 1.037 5.404 -5.850 1.00 97.31 104 THR A O 1
ATOM 813 N N . PRO A 1 105 ? 0.113 5.188 -3.803 1.00 98.25 105 PRO A N 1
ATOM 814 C CA . PRO A 1 105 ? -0.169 3.765 -3.963 1.00 98.25 105 PRO A CA 1
ATOM 815 C C . PRO A 1 105 ? -0.921 3.454 -5.270 1.00 98.25 105 PRO A C 1
ATOM 817 O O . PRO A 1 105 ? -1.939 4.104 -5.536 1.00 98.25 105 PRO A O 1
ATOM 820 N N . PRO A 1 106 ? -0.460 2.474 -6.074 1.00 98.50 106 PRO A N 1
ATOM 821 C CA . PRO A 1 106 ? -1.129 2.058 -7.303 1.00 98.50 106 PRO A CA 1
ATOM 822 C C . PRO A 1 106 ? -2.572 1.620 -7.059 1.00 98.50 106 PRO A C 1
ATOM 824 O O . PRO A 1 106 ? -2.870 0.903 -6.101 1.00 98.50 106 PRO A O 1
ATOM 827 N N . LYS A 1 107 ? -3.484 2.019 -7.948 1.00 98.38 107 LYS A N 1
ATOM 828 C CA . LYS A 1 107 ? -4.916 1.699 -7.809 1.00 98.38 107 LYS A CA 1
ATOM 829 C C . LYS A 1 107 ? -5.231 0.212 -7.953 1.00 98.38 107 LYS A C 1
ATOM 831 O O . LYS A 1 107 ? -6.197 -0.258 -7.367 1.00 98.38 107 LYS A O 1
ATOM 836 N N . THR A 1 108 ? -4.452 -0.519 -8.740 1.00 98.56 108 THR A N 1
ATOM 837 C CA . THR A 1 108 ? -4.684 -1.924 -9.119 1.00 98.56 108 THR A CA 1
ATOM 838 C C . THR A 1 108 ? -3.347 -2.636 -9.304 1.00 98.56 108 THR A C 1
ATOM 840 O O . THR A 1 108 ? -2.317 -1.982 -9.222 1.00 98.56 108 THR A O 1
ATOM 843 N N . GLY A 1 109 ? -3.344 -3.941 -9.603 1.00 98.25 109 GLY A N 1
ATOM 844 C CA . GLY A 1 109 ? -2.118 -4.670 -9.975 1.00 98.25 109 GLY A CA 1
ATOM 845 C C . GLY A 1 109 ? -1.349 -5.279 -8.798 1.00 98.25 109 GLY A C 1
ATOM 846 O O . GLY A 1 109 ? -0.199 -5.685 -8.947 1.00 98.25 109 GLY A O 1
ATOM 847 N N . TRP A 1 110 ? -1.972 -5.341 -7.621 1.00 98.69 110 TRP A N 1
ATOM 848 C CA . TRP A 1 110 ? -1.350 -5.842 -6.399 1.00 98.69 110 TRP A CA 1
ATOM 849 C C . TRP A 1 110 ? -1.207 -7.362 -6.416 1.00 98.69 110 TRP A C 1
ATOM 851 O O . TRP A 1 110 ? -2.170 -8.088 -6.671 1.00 98.69 110 TRP A O 1
ATOM 861 N N . LYS A 1 111 ? -0.009 -7.848 -6.094 1.00 98.75 111 LYS A N 1
ATOM 862 C CA . LYS A 1 111 ? 0.251 -9.263 -5.824 1.00 98.75 111 LYS A CA 1
ATOM 863 C C . LYS A 1 111 ? -0.211 -9.615 -4.418 1.00 98.75 111 LYS A C 1
ATOM 865 O O . LYS A 1 111 ? 0.163 -8.916 -3.470 1.00 98.75 111 LYS A O 1
ATOM 870 N N . VAL A 1 112 ? -1.003 -10.684 -4.292 1.00 98.38 112 VAL A N 1
ATOM 871 C CA . VAL A 1 112 ? -1.479 -11.189 -2.996 1.00 98.38 112 VAL A CA 1
ATOM 872 C C . VAL A 1 112 ? -1.434 -12.728 -2.930 1.00 98.38 112 VAL A C 1
ATOM 874 O O . VAL A 1 112 ? -2.134 -13.382 -3.704 1.00 98.38 112 VAL A O 1
ATOM 877 N N . PRO A 1 113 ? -0.685 -13.330 -1.980 1.00 97.62 113 PRO A N 1
ATOM 878 C CA . PRO A 1 113 ? 0.293 -12.695 -1.088 1.00 97.62 113 PRO A CA 1
ATOM 879 C C . PRO A 1 113 ? 1.393 -11.969 -1.880 1.00 97.62 113 PRO A C 1
ATOM 881 O O . PRO A 1 113 ? 1.415 -12.032 -3.105 1.00 97.62 113 PRO A O 1
ATOM 884 N N . TYR A 1 114 ? 2.290 -11.249 -1.212 1.00 97.69 114 TYR A N 1
ATOM 885 C CA . TYR A 1 114 ? 3.275 -10.374 -1.871 1.00 97.69 114 TYR A CA 1
ATOM 886 C C . TYR A 1 114 ? 4.091 -11.044 -3.006 1.00 97.69 114 TYR A C 1
ATOM 888 O O . TYR A 1 114 ? 4.474 -10.407 -3.995 1.00 97.69 114 TYR A O 1
ATOM 896 N N . ASP A 1 115 ? 4.348 -12.343 -2.893 1.00 96.88 115 ASP A N 1
ATOM 897 C CA . ASP A 1 115 ? 5.059 -13.172 -3.862 1.00 96.88 115 ASP A CA 1
ATOM 898 C C . ASP A 1 115 ? 4.135 -13.916 -4.843 1.00 96.88 115 ASP A C 1
ATOM 900 O O . ASP A 1 115 ? 4.609 -14.359 -5.890 1.00 96.88 115 ASP A O 1
ATOM 904 N N . GLY A 1 116 ? 2.832 -13.968 -4.561 1.00 96.94 116 GLY A N 1
ATOM 905 C CA . GLY A 1 116 ? 1.796 -14.651 -5.332 1.00 96.94 116 GLY A CA 1
ATOM 906 C C . GLY A 1 116 ? 1.367 -13.948 -6.629 1.00 96.94 116 GLY A C 1
ATOM 907 O O . GLY A 1 116 ? 2.009 -13.003 -7.091 1.00 96.94 116 GLY A O 1
ATOM 908 N N . PRO A 1 117 ? 0.281 -14.410 -7.271 1.00 98.06 117 PRO A N 1
ATOM 909 C CA . PRO A 1 117 ? -0.233 -13.782 -8.483 1.00 98.06 117 PRO A CA 1
ATOM 910 C C . PRO A 1 117 ? -0.822 -12.395 -8.196 1.00 98.06 117 PRO A C 1
ATOM 912 O O . PRO A 1 117 ? -1.169 -12.057 -7.063 1.00 98.06 117 PRO A O 1
ATOM 915 N N . VAL A 1 118 ? -0.972 -11.598 -9.255 1.00 98.56 118 VAL A N 1
ATOM 916 C CA . VAL A 1 118 ? -1.758 -10.361 -9.201 1.00 98.56 118 VAL A CA 1
ATOM 917 C C . VAL A 1 118 ? -3.226 -10.707 -8.957 1.00 98.56 118 VAL A C 1
ATOM 919 O O . VAL A 1 118 ? -3.810 -11.494 -9.703 1.00 98.56 118 VAL A O 1
ATOM 922 N N . ASP A 1 119 ? -3.828 -10.082 -7.950 1.00 98.56 119 ASP A N 1
ATOM 923 C CA . ASP A 1 119 ? -5.267 -10.140 -7.720 1.00 98.56 119 ASP A CA 1
ATOM 924 C C . ASP A 1 119 ? -5.954 -9.009 -8.498 1.00 98.56 119 ASP A C 1
ATOM 926 O O . ASP A 1 119 ? -5.837 -7.829 -8.163 1.00 98.56 119 ASP A O 1
ATOM 930 N N . THR A 1 120 ? -6.686 -9.366 -9.553 1.00 98.19 120 THR A N 1
ATOM 931 C CA . THR A 1 120 ? -7.359 -8.404 -10.442 1.00 98.19 120 THR A CA 1
ATOM 932 C C . THR A 1 120 ? -8.551 -7.699 -9.798 1.00 98.19 120 THR A C 1
ATOM 934 O O . THR A 1 120 ? -9.036 -6.709 -10.341 1.00 98.19 120 THR A O 1
ATOM 937 N N . THR A 1 121 ? -9.025 -8.181 -8.648 1.00 98.50 121 THR A N 1
ATOM 938 C CA . THR A 1 121 ? -10.112 -7.552 -7.891 1.00 98.50 121 THR A CA 1
ATOM 939 C C . THR A 1 121 ? -9.596 -6.547 -6.869 1.00 98.50 121 THR A C 1
ATOM 941 O O . THR A 1 121 ? -10.382 -5.746 -6.372 1.00 98.50 121 THR A O 1
ATOM 944 N N . PHE A 1 122 ? -8.302 -6.583 -6.532 1.00 98.62 122 PHE A N 1
ATOM 945 C CA . PHE A 1 122 ? -7.708 -5.674 -5.560 1.00 98.62 122 PHE A CA 1
ATOM 946 C C . PHE A 1 122 ? -7.691 -4.250 -6.113 1.00 98.62 122 PHE A C 1
ATOM 948 O O . PHE A 1 122 ? -6.929 -3.930 -7.030 1.00 98.62 122 PHE A O 1
ATOM 955 N N . VAL A 1 123 ? -8.501 -3.383 -5.505 1.00 98.50 123 VAL A N 1
ATOM 956 C CA . VAL A 1 123 ? -8.661 -1.990 -5.927 1.00 98.50 123 VAL A CA 1
ATOM 957 C C . VAL A 1 123 ? -8.458 -1.047 -4.748 1.00 98.50 123 VAL A C 1
ATOM 959 O O . VAL A 1 123 ? -9.098 -1.194 -3.705 1.00 98.50 123 VAL A O 1
ATOM 962 N N . ILE A 1 124 ? -7.618 -0.035 -4.956 1.00 98.50 124 ILE A N 1
ATOM 963 C CA . ILE A 1 124 ? -7.528 1.165 -4.127 1.00 98.50 124 ILE A CA 1
A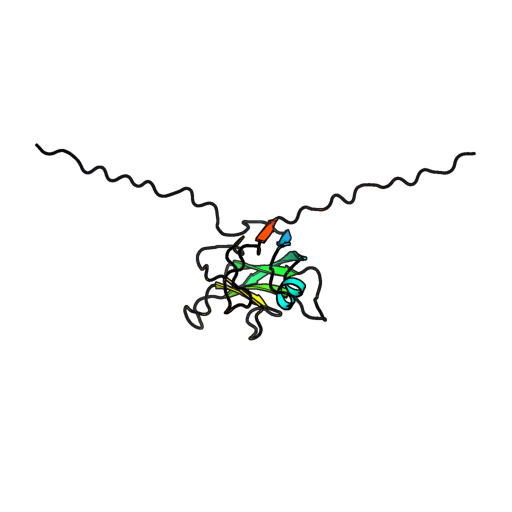TOM 964 C C . ILE A 1 124 ? -8.312 2.281 -4.822 1.00 98.50 124 ILE A C 1
ATOM 966 O O . ILE A 1 124 ? -8.047 2.620 -5.976 1.00 98.50 124 ILE A O 1
ATOM 970 N N . SER A 1 125 ? -9.277 2.862 -4.117 1.00 97.62 125 SER A N 1
ATOM 971 C CA . SER A 1 125 ? -10.091 3.983 -4.592 1.00 97.62 125 SER A CA 1
ATOM 972 C C . SER A 1 125 ? -10.126 5.110 -3.565 1.00 97.62 125 SER A C 1
ATOM 974 O O . SER A 1 125 ? -9.768 4.919 -2.405 1.00 97.62 125 SER A O 1
ATOM 976 N N . ARG A 1 126 ? -10.615 6.291 -3.960 1.00 96.56 126 ARG A N 1
ATOM 977 C CA . ARG A 1 126 ? -10.957 7.344 -2.995 1.00 96.56 126 ARG A CA 1
ATOM 978 C C . ARG A 1 126 ? -11.990 6.795 -2.006 1.00 96.56 126 ARG A C 1
ATOM 980 O O . ARG A 1 126 ? -12.939 6.128 -2.431 1.00 96.56 126 ARG A O 1
ATOM 987 N N . ALA A 1 127 ? -11.819 7.047 -0.712 1.00 93.25 127 ALA A N 1
ATOM 988 C CA . ALA A 1 127 ? -12.863 6.733 0.253 1.00 93.25 127 ALA A CA 1
ATOM 989 C C . ALA A 1 127 ? -13.986 7.760 0.082 1.00 93.25 127 ALA A C 1
ATOM 991 O O . ALA A 1 127 ? -13.760 8.966 0.197 1.00 93.25 127 ALA A O 1
ATOM 992 N N . GLN A 1 128 ? -15.204 7.305 -0.206 1.00 81.00 128 GLN A N 1
ATOM 993 C CA . GLN A 1 128 ? -16.354 8.195 -0.112 1.00 81.00 128 GLN A CA 1
ATOM 994 C C . GLN A 1 128 ? -16.570 8.510 1.367 1.00 81.00 128 GLN A C 1
ATOM 996 O O . GLN A 1 128 ? -16.706 7.599 2.183 1.00 81.00 128 GLN A O 1
ATOM 1001 N N . VAL A 1 129 ? -16.601 9.795 1.720 1.00 58.94 129 VAL A N 1
ATOM 1002 C CA . VAL A 1 129 ? -17.111 10.204 3.029 1.00 58.94 129 VAL A CA 1
ATOM 1003 C C . VAL A 1 129 ? -18.565 9.755 3.055 1.00 58.94 129 VAL A C 1
ATOM 1005 O O . VAL A 1 129 ? -19.381 10.278 2.294 1.00 58.94 129 VAL A O 1
ATOM 1008 N N . ALA A 1 130 ? -18.894 8.756 3.872 1.00 51.16 130 ALA A N 1
ATOM 1009 C CA . ALA A 1 130 ? -20.288 8.479 4.160 1.00 51.16 130 ALA A CA 1
ATOM 1010 C C . ALA A 1 130 ? -20.856 9.771 4.756 1.00 51.16 130 ALA A C 1
ATOM 1012 O O . ALA A 1 130 ? -20.418 10.201 5.824 1.00 51.16 130 ALA A O 1
ATOM 1013 N N . GLN A 1 131 ? -21.780 10.428 4.052 1.00 39.84 131 GLN A N 1
ATOM 1014 C CA . GLN A 1 131 ? -22.611 11.452 4.667 1.00 39.84 131 GLN A CA 1
ATOM 1015 C C . GLN A 1 131 ? -23.351 10.770 5.821 1.00 39.84 131 GLN A C 1
ATOM 1017 O O . GLN A 1 131 ? -24.347 10.082 5.617 1.00 39.84 131 GLN A O 1
ATOM 1022 N N . GLN A 1 132 ? -22.842 10.919 7.043 1.00 44.59 132 GLN A N 1
ATOM 1023 C CA . GLN A 1 132 ? -23.630 10.701 8.246 1.00 44.59 132 GLN A CA 1
ATOM 1024 C C . GLN A 1 132 ? -24.700 11.797 8.255 1.00 44.59 132 GLN A C 1
ATOM 1026 O O . GLN A 1 132 ? -24.456 12.919 8.688 1.00 44.59 132 GLN A O 1
ATOM 1031 N N . GLY A 1 133 ? -25.860 11.493 7.673 1.00 38.84 133 GLY A N 1
ATOM 1032 C CA . GLY A 1 133 ? -26.946 12.440 7.458 1.00 38.84 133 GLY A CA 1
ATOM 1033 C C . GLY A 1 133 ? -28.302 11.841 7.810 1.00 38.84 133 GLY A C 1
ATOM 1034 O O . GLY A 1 133 ? -29.007 11.369 6.931 1.00 38.84 133 GLY A O 1
ATOM 1035 N N . GLY A 1 134 ? -28.646 11.912 9.101 1.00 44.34 134 GLY A N 1
ATOM 1036 C CA . GLY A 1 134 ? -30.005 12.157 9.596 1.00 44.34 134 GLY A CA 1
ATOM 1037 C C . GLY A 1 134 ? -31.032 11.025 9.516 1.00 44.34 134 GLY A C 1
ATOM 1038 O O . GLY A 1 134 ? -31.799 10.952 8.562 1.00 44.34 134 GLY A O 1
ATOM 1039 N N . GLN A 1 135 ? -31.200 10.276 10.610 1.00 41.31 135 GLN A N 1
ATOM 1040 C CA . GLN A 1 135 ? -32.542 9.833 10.999 1.00 41.31 135 GLN A CA 1
ATOM 1041 C C . GLN A 1 135 ? -33.043 10.708 12.146 1.00 41.31 135 GLN A C 1
ATOM 1043 O O . GLN A 1 135 ? -32.462 10.779 13.226 1.00 41.31 135 GLN A O 1
ATOM 1048 N N . GLN A 1 136 ? -34.096 11.443 11.808 1.00 43.06 136 GLN A N 1
ATOM 1049 C CA . GLN A 1 136 ? -34.792 12.441 12.596 1.00 43.06 136 GLN A CA 1
ATOM 1050 C C . GLN A 1 136 ? -35.412 11.813 13.846 1.00 43.06 136 GLN A C 1
ATOM 1052 O O . GLN A 1 136 ? -36.217 10.886 13.766 1.00 43.06 136 GLN A O 1
ATOM 1057 N N . GLN A 1 137 ? -35.086 12.388 15.000 1.00 43.16 137 GLN A N 1
ATOM 1058 C CA . GLN A 1 137 ? -35.909 12.308 16.196 1.00 43.16 137 GLN A CA 1
ATOM 1059 C C . GLN A 1 137 ? -37.215 13.062 15.906 1.00 43.16 137 GLN A C 1
ATOM 1061 O O . GLN A 1 137 ? -37.265 14.287 16.008 1.00 43.16 137 GLN A O 1
ATOM 1066 N N . TYR A 1 138 ? -38.266 12.343 15.504 1.00 50.41 138 TYR A N 1
ATOM 1067 C CA . TYR A 1 138 ? -39.615 12.898 15.534 1.00 50.41 138 TYR A CA 1
ATOM 1068 C C . TYR A 1 138 ? -40.071 12.960 16.987 1.00 50.41 138 TYR A C 1
ATOM 1070 O O . TYR A 1 138 ? -40.208 11.946 17.672 1.00 50.41 138 TYR A O 1
ATOM 1078 N N . GLY A 1 139 ? -40.217 14.196 17.455 1.00 44.28 139 GLY A N 1
ATOM 1079 C CA . GLY A 1 139 ? -40.731 14.521 18.768 1.00 44.28 139 GLY A CA 1
ATOM 1080 C C . GLY A 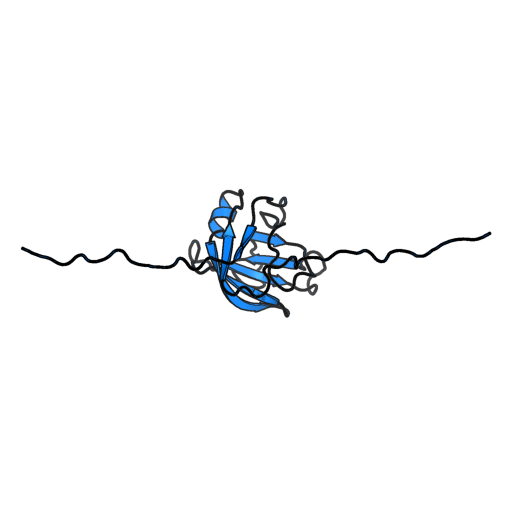1 139 ? -42.147 13.999 18.975 1.00 44.28 139 GLY A C 1
ATOM 1081 O O . GLY A 1 139 ? -42.948 13.887 18.049 1.00 44.28 139 GLY A O 1
ATOM 1082 N N . GLN A 1 140 ? -42.411 13.712 20.245 1.00 45.41 140 GLN A N 1
ATOM 1083 C CA . GLN A 1 140 ? -43.729 13.570 20.843 1.00 45.41 140 GLN A CA 1
ATOM 1084 C C . GLN A 1 140 ? -44.712 14.602 20.286 1.00 45.41 140 GLN A C 1
ATOM 1086 O O . GLN A 1 140 ? -44.404 15.795 20.261 1.00 45.41 140 GLN A O 1
ATOM 1091 N N . GLN A 1 141 ? -45.922 14.155 19.959 1.00 45.00 141 GLN A N 1
ATOM 1092 C CA . GLN A 1 141 ? -47.106 14.983 20.126 1.00 45.00 141 GLN A CA 1
ATOM 1093 C C . GLN A 1 141 ? -48.365 14.121 20.271 1.00 45.00 141 GLN A C 1
ATOM 1095 O O . GLN A 1 141 ? -48.735 13.409 19.342 1.00 45.00 141 GLN A O 1
ATOM 1100 N N . GLN A 1 142 ? -48.993 14.338 21.435 1.00 44.88 142 GLN A N 1
ATOM 1101 C CA . GLN A 1 142 ? -50.383 14.091 21.844 1.00 44.88 142 GLN A CA 1
ATOM 1102 C C . GLN A 1 142 ? -50.748 12.674 22.288 1.00 44.88 142 GLN A C 1
ATOM 1104 O O . GLN A 1 142 ? -50.774 11.746 21.456 1.00 44.88 142 GLN A O 1
#